Protein AF-A0A960JXN5-F1 (afdb_monomer_lite)

pLDDT: mean 73.21, std 17.39, range [36.84, 92.25]

Structure (mmCIF, N/CA/C/O backbone):
data_AF-A0A960JXN5-F1
#
_entry.id   AF-A0A960JXN5-F1
#
loop_
_atom_site.group_PDB
_atom_site.id
_atom_site.type_symbol
_atom_site.label_atom_id
_atom_site.label_alt_id
_atom_site.label_comp_id
_atom_site.label_asym_id
_atom_site.label_entity_id
_atom_site.label_seq_id
_atom_site.pdbx_PDB_ins_code
_atom_site.Cartn_x
_atom_site.Cartn_y
_atom_site.Cartn_z
_atom_site.occupancy
_atom_site.B_iso_or_equiv
_atom_site.auth_seq_id
_atom_site.auth_comp_id
_atom_site.auth_asym_id
_atom_site.auth_atom_id
_atom_site.pdbx_PDB_model_num
ATOM 1 N N . MET A 1 1 ? 37.144 -10.616 83.655 1.00 42.81 1 MET A N 1
ATOM 2 C CA . MET A 1 1 ? 36.463 -9.304 83.684 1.00 42.81 1 MET A CA 1
ATOM 3 C C . MET A 1 1 ? 35.098 -9.513 83.041 1.00 42.81 1 MET A C 1
ATOM 5 O O . MET A 1 1 ? 35.040 -9.698 81.840 1.00 42.81 1 MET A O 1
ATOM 9 N N . SER A 1 2 ? 34.080 -9.937 83.785 1.00 44.34 2 SER A N 1
ATOM 10 C CA . SER A 1 2 ? 33.300 -9.207 84.801 1.00 44.34 2 SER A CA 1
ATOM 11 C C . SER A 1 2 ? 32.024 -8.607 84.200 1.00 44.34 2 SER A C 1
ATOM 13 O O . SER A 1 2 ? 32.092 -7.633 83.464 1.00 44.34 2 SER A O 1
ATOM 15 N N . LEU A 1 3 ? 30.900 -9.188 84.635 1.00 43.97 3 LEU A N 1
ATOM 16 C CA . LEU A 1 3 ? 29.686 -8.499 85.084 1.00 43.97 3 LEU A CA 1
ATOM 17 C C . LEU A 1 3 ? 28.811 -7.791 84.022 1.00 43.97 3 LEU A C 1
ATOM 19 O O . LEU A 1 3 ? 29.086 -6.689 83.568 1.00 43.97 3 LEU A O 1
ATOM 23 N N . SER A 1 4 ? 27.659 -8.419 83.752 1.00 46.62 4 SER A N 1
ATOM 24 C CA . SER A 1 4 ? 26.320 -7.797 83.614 1.00 46.62 4 SER A CA 1
ATOM 25 C C . SER A 1 4 ? 25.979 -6.887 84.824 1.00 46.62 4 SER A C 1
ATOM 27 O O . SER A 1 4 ? 26.803 -6.843 85.738 1.00 46.62 4 SER A O 1
ATOM 29 N N . PRO A 1 5 ? 24.771 -6.297 85.027 1.00 64.81 5 PRO A N 1
ATOM 30 C CA . PRO A 1 5 ? 23.569 -5.987 84.212 1.00 64.81 5 PRO A CA 1
ATOM 31 C C . PRO A 1 5 ? 23.105 -4.505 84.431 1.00 64.81 5 PRO A C 1
ATOM 33 O O . PRO A 1 5 ? 23.829 -3.757 85.069 1.00 64.81 5 PRO A O 1
ATOM 36 N N . PHE A 1 6 ? 21.913 -4.088 83.953 1.00 38.47 6 PHE A N 1
ATOM 37 C CA . PHE A 1 6 ? 20.889 -3.210 84.612 1.00 38.47 6 PHE A CA 1
ATOM 38 C C . PHE A 1 6 ? 20.004 -2.527 83.544 1.00 38.47 6 PHE A C 1
ATOM 40 O O . PHE A 1 6 ? 20.518 -1.882 82.641 1.00 38.47 6 PHE A O 1
ATOM 47 N N . ALA A 1 7 ? 18.698 -2.815 83.475 1.00 45.66 7 ALA A N 1
ATOM 48 C CA . ALA A 1 7 ? 17.572 -2.251 84.253 1.00 45.66 7 ALA A CA 1
ATOM 49 C C . ALA A 1 7 ? 16.805 -1.235 83.382 1.00 45.66 7 ALA A C 1
ATOM 51 O O . ALA A 1 7 ? 17.377 -0.276 82.886 1.00 45.66 7 ALA A O 1
ATOM 52 N N . SER A 1 8 ? 15.588 -1.568 82.948 1.00 41.59 8 SER A N 1
ATOM 53 C CA . SER A 1 8 ? 14.315 -1.378 83.672 1.00 41.59 8 SER A CA 1
ATOM 54 C C . SER A 1 8 ? 13.931 0.091 83.801 1.00 41.59 8 SER A C 1
ATOM 56 O O . SER A 1 8 ? 14.708 0.862 84.347 1.00 41.59 8 SER A O 1
ATOM 58 N N . VAL A 1 9 ? 12.705 0.420 83.368 1.00 49.28 9 VAL A N 1
ATOM 59 C CA . VAL A 1 9 ? 11.669 1.204 84.086 1.00 49.28 9 VAL A CA 1
ATOM 60 C C . VAL A 1 9 ? 10.635 1.701 83.047 1.00 49.28 9 VAL A C 1
ATOM 62 O O . VAL A 1 9 ? 11.019 2.334 82.073 1.00 49.28 9 VAL A O 1
ATOM 65 N N . THR 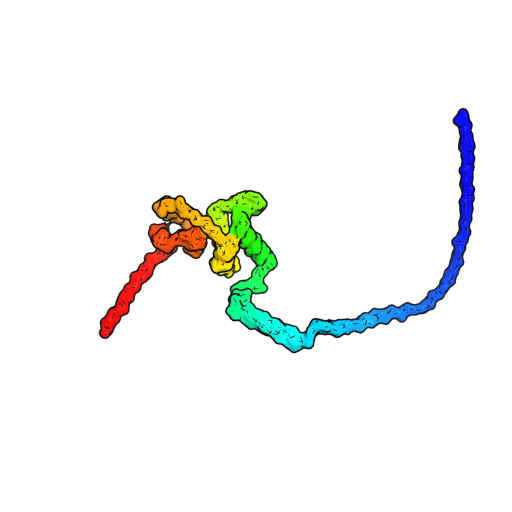A 1 10 ? 9.389 1.188 83.051 1.00 48.53 10 THR A N 1
ATOM 66 C CA . THR A 1 10 ? 8.160 1.768 83.686 1.00 48.53 10 THR A CA 1
ATOM 67 C C . THR A 1 10 ? 7.574 2.884 82.784 1.00 48.53 10 THR A C 1
ATOM 69 O O . THR A 1 10 ? 8.326 3.626 82.183 1.00 48.53 10 THR A O 1
ATOM 72 N N . SER A 1 11 ? 6.281 3.131 82.563 1.00 41.56 11 SER A N 1
ATOM 73 C CA . SER A 1 11 ? 5.020 2.761 83.202 1.00 41.56 11 SER A CA 1
ATOM 74 C C . SER A 1 11 ? 3.866 3.276 82.319 1.00 41.56 11 SER A C 1
ATOM 76 O O . SER A 1 11 ? 3.961 4.371 81.777 1.00 41.56 11 SER A O 1
ATOM 78 N N . MET A 1 12 ? 2.786 2.497 82.249 1.00 36.84 12 MET A N 1
ATOM 79 C CA . MET A 1 12 ? 1.382 2.873 82.504 1.00 36.84 12 MET A CA 1
ATOM 80 C C . MET A 1 12 ? 0.835 4.265 82.128 1.00 36.84 12 MET A C 1
ATOM 82 O O . MET A 1 12 ? 1.290 5.280 82.639 1.00 36.84 12 MET A O 1
ATOM 86 N N . ALA A 1 13 ? -0.298 4.252 81.408 1.00 45.47 13 ALA A N 1
ATOM 87 C CA . ALA A 1 13 ? -1.592 4.872 81.779 1.00 45.47 13 ALA A CA 1
ATOM 88 C C . ALA A 1 13 ? -2.594 4.611 80.625 1.00 45.47 13 ALA A C 1
ATOM 90 O O . ALA A 1 13 ? -2.313 4.956 79.482 1.00 45.47 13 ALA A O 1
ATOM 91 N N . SER A 1 14 ? -3.612 3.749 80.782 1.00 42.69 14 SER A N 1
ATOM 92 C CA . SER A 1 14 ? -5.004 4.103 81.158 1.00 42.69 14 SER A CA 1
ATOM 93 C C . SER A 1 14 ? -5.571 5.271 80.323 1.00 42.69 14 SER A C 1
ATOM 95 O O . SER A 1 14 ? -4.971 6.324 80.222 1.00 42.69 14 SER A O 1
ATOM 97 N N . GLY A 1 15 ? -6.717 5.216 79.650 1.00 37.28 15 GLY A N 1
ATOM 98 C CA . GLY A 1 15 ? -7.928 4.431 79.825 1.00 37.28 15 GLY A CA 1
ATOM 99 C C . GLY A 1 15 ? -9.129 5.389 79.709 1.00 37.28 15 GLY A C 1
ATOM 100 O O . GLY A 1 15 ? -9.132 6.446 80.324 1.00 37.28 15 GLY A O 1
ATOM 101 N N . THR A 1 16 ? -10.169 4.957 78.985 1.00 41.41 16 THR A N 1
ATOM 102 C CA . THR A 1 16 ? -11.595 5.370 79.075 1.00 41.41 16 THR A CA 1
ATOM 103 C C . THR A 1 16 ? -12.184 6.492 78.178 1.00 41.41 16 THR A C 1
ATOM 105 O O . THR A 1 16 ? -12.039 7.681 78.409 1.00 41.41 16 THR A O 1
ATOM 108 N N . ARG A 1 17 ? -12.982 6.011 77.201 1.00 39.12 17 ARG A N 1
ATOM 109 C CA . ARG A 1 17 ? -14.430 6.231 76.925 1.00 39.12 17 ARG A CA 1
ATOM 110 C C . ARG A 1 17 ? -15.029 7.592 76.494 1.00 39.12 17 ARG A C 1
ATOM 112 O O . ARG A 1 17 ? -15.059 8.558 77.241 1.00 39.12 17 ARG A O 1
ATOM 119 N N . SER A 1 18 ? -15.874 7.435 75.455 1.00 39.16 18 SER A N 1
ATOM 120 C CA . SER A 1 18 ? -17.160 8.114 75.142 1.00 39.16 18 SER A CA 1
ATOM 121 C C . SER A 1 18 ? -17.057 9.486 74.445 1.00 39.16 18 SER A C 1
ATOM 123 O O . SER A 1 18 ? -16.199 10.278 74.782 1.00 39.16 18 SER A O 1
ATOM 125 N N . LYS A 1 19 ? -17.854 9.841 73.425 1.00 43.38 19 LYS A N 1
ATOM 126 C CA . LYS A 1 19 ? -19.291 9.615 73.196 1.00 43.38 19 LYS A CA 1
ATOM 127 C C . LYS A 1 19 ? -19.666 9.509 71.707 1.00 43.38 19 LYS A C 1
ATOM 129 O O . LYS A 1 19 ? -18.974 9.982 70.815 1.00 43.38 19 LYS A O 1
ATOM 134 N N . LEU A 1 20 ? -20.831 8.893 71.529 1.00 44.12 20 LEU A N 1
ATOM 135 C CA . LEU A 1 20 ? -21.653 8.721 70.338 1.00 44.12 20 LEU A CA 1
ATOM 136 C C . LEU A 1 20 ? -22.068 10.030 69.637 1.00 44.12 20 LEU A C 1
ATOM 138 O O . LEU A 1 20 ? -22.133 11.096 70.242 1.00 44.12 20 LEU A O 1
ATOM 142 N N . THR A 1 21 ? -22.570 9.814 68.418 1.00 41.72 21 THR A N 1
ATOM 143 C CA . THR A 1 21 ? -23.550 10.599 67.644 1.00 41.72 21 THR A CA 1
ATOM 144 C C . THR A 1 21 ? -23.003 11.657 66.690 1.00 41.72 21 THR A C 1
ATOM 146 O O . THR A 1 21 ? -22.431 12.670 67.072 1.00 41.72 21 THR A O 1
ATOM 149 N N . GLY A 1 22 ? -23.237 11.410 65.401 1.00 40.56 22 GLY A N 1
ATOM 150 C CA . GLY A 1 22 ? -22.953 12.358 64.336 1.00 40.56 22 GLY A CA 1
ATOM 151 C C . GLY A 1 22 ? -22.939 11.708 62.961 1.00 40.56 22 GLY A C 1
ATOM 152 O O . GLY A 1 22 ? -21.970 11.870 62.226 1.00 40.56 22 GLY A O 1
ATOM 153 N N . ASP A 1 23 ? -23.994 10.964 62.624 1.00 46.91 23 ASP A N 1
ATOM 154 C CA . ASP A 1 23 ? -24.285 10.533 61.258 1.00 46.91 23 ASP A CA 1
ATOM 155 C C . ASP A 1 23 ? -24.455 11.782 60.371 1.00 46.91 23 ASP A C 1
ATOM 157 O O . ASP A 1 23 ? -25.527 12.376 60.261 1.00 46.91 23 ASP A O 1
ATOM 161 N N . LYS A 1 24 ? -23.346 12.264 59.802 1.00 45.69 24 LYS A N 1
ATOM 162 C CA . LYS A 1 24 ? -23.348 13.249 58.722 1.00 45.69 24 LYS A CA 1
ATOM 163 C C . LYS A 1 24 ? -23.186 12.487 57.420 1.00 45.69 24 LYS A C 1
ATOM 165 O O . LYS A 1 24 ? -22.120 12.471 56.805 1.00 45.69 24 LYS A O 1
ATOM 170 N N . THR A 1 25 ? -24.296 11.915 56.975 1.00 45.66 25 THR A N 1
ATOM 171 C CA . THR A 1 25 ? -24.607 11.719 55.561 1.00 45.66 25 THR A CA 1
ATOM 172 C C . THR A 1 25 ? -24.265 12.996 54.781 1.00 45.66 25 THR A C 1
ATOM 174 O O . THR A 1 25 ? -25.083 13.901 54.601 1.00 45.66 25 THR A O 1
ATOM 177 N N . ARG A 1 26 ? -23.029 13.093 54.271 1.00 49.06 26 ARG A N 1
ATOM 178 C CA . ARG A 1 26 ? -22.702 13.996 53.164 1.00 49.06 26 ARG A CA 1
ATOM 179 C C . ARG A 1 26 ? -23.430 13.451 51.942 1.00 49.06 26 ARG A C 1
ATOM 181 O O 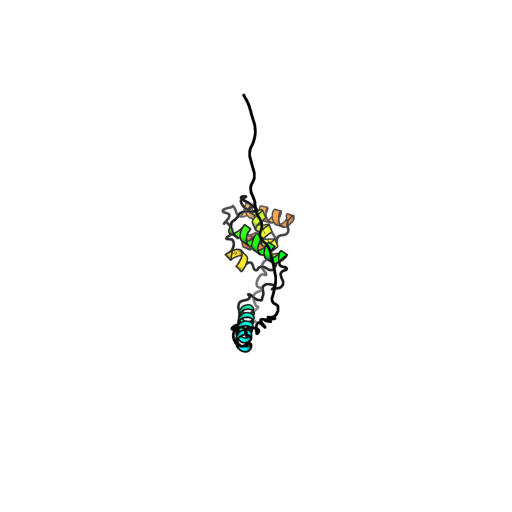. ARG A 1 26 ? -22.857 12.734 51.131 1.00 49.06 26 ARG A O 1
ATOM 188 N N . ARG A 1 27 ? -24.710 13.802 51.811 1.00 50.59 27 ARG A N 1
ATOM 189 C CA . ARG A 1 27 ? -25.409 13.784 50.528 1.00 50.59 27 ARG A CA 1
ATOM 190 C C . ARG A 1 27 ? -24.669 14.764 49.621 1.00 50.59 27 ARG A C 1
ATOM 192 O O . ARG A 1 27 ? -24.949 15.963 49.623 1.00 50.59 27 ARG A O 1
ATOM 199 N N . THR A 1 28 ? -23.687 14.267 48.878 1.00 51.47 28 THR A N 1
ATOM 200 C CA . THR A 1 28 ? -23.161 14.947 47.700 1.00 51.47 28 THR A CA 1
ATOM 201 C C . THR A 1 28 ? -24.330 15.098 46.738 1.00 51.47 28 THR A C 1
ATOM 203 O O . THR A 1 28 ? -24.744 14.161 46.061 1.00 51.47 28 THR A O 1
ATOM 206 N N . ARG A 1 29 ? -24.936 16.289 46.724 1.00 53.16 29 ARG A N 1
ATOM 207 C CA . ARG A 1 29 ? -25.868 16.665 45.661 1.00 53.16 29 ARG A CA 1
ATOM 208 C C . ARG A 1 29 ? -25.119 16.455 44.339 1.00 53.16 29 ARG A C 1
ATOM 210 O O . ARG A 1 29 ? -23.993 16.951 44.239 1.00 53.16 29 ARG A O 1
ATOM 217 N N . PRO A 1 30 ? -25.674 15.734 43.349 1.00 51.28 30 PRO A N 1
ATOM 218 C CA . PRO A 1 30 ? -25.011 15.594 42.065 1.00 51.28 30 PRO A CA 1
ATOM 219 C C . PRO A 1 30 ? -24.817 16.997 41.494 1.00 51.28 30 PRO A C 1
ATOM 221 O O . PRO A 1 30 ? -25.778 17.729 41.248 1.00 51.28 30 PRO A O 1
ATOM 224 N N . VAL A 1 31 ? -23.554 17.402 41.358 1.00 54.72 31 VAL A N 1
ATOM 225 C CA . VAL A 1 31 ? -23.176 18.656 40.716 1.00 54.72 31 VAL A CA 1
ATOM 226 C C . VAL A 1 31 ? -23.735 18.583 39.302 1.00 54.72 31 VAL A C 1
ATOM 228 O O . VAL A 1 31 ? -23.293 17.768 38.496 1.00 54.72 31 VAL A O 1
ATOM 231 N N . LYS A 1 32 ? -24.761 19.391 39.017 1.00 58.91 32 LYS A N 1
ATOM 232 C CA . LYS A 1 32 ? -25.367 19.497 37.688 1.00 58.91 32 LYS A CA 1
ATOM 233 C C . LYS A 1 32 ? -24.238 19.895 36.738 1.00 58.91 32 LYS A C 1
ATOM 235 O O . LYS A 1 32 ? -23.702 20.998 36.843 1.00 58.91 32 LYS A O 1
ATOM 240 N N . ASN A 1 33 ? -23.798 18.943 35.917 1.00 57.28 33 ASN A N 1
ATOM 241 C CA . ASN A 1 33 ? -22.616 19.075 35.077 1.00 57.28 33 ASN A CA 1
ATOM 242 C C . ASN A 1 33 ? -22.632 20.426 34.348 1.00 57.28 33 ASN A C 1
ATOM 244 O O . ASN A 1 33 ? -23.527 20.689 33.555 1.00 57.28 33 ASN A O 1
ATOM 248 N N . ARG A 1 34 ? -21.594 21.250 34.547 1.00 53.47 34 ARG A N 1
ATOM 249 C CA . ARG A 1 34 ? -21.301 22.447 33.730 1.00 53.47 34 ARG A CA 1
ATOM 250 C C . ARG A 1 34 ? -20.835 22.091 32.303 1.00 53.47 34 ARG A C 1
ATOM 252 O O . ARG A 1 34 ? -20.260 22.918 31.602 1.00 53.47 34 ARG A O 1
ATOM 259 N N . ARG A 1 35 ? -21.055 20.851 31.851 1.00 58.09 35 ARG A N 1
ATOM 260 C CA . ARG A 1 35 ? -21.040 20.515 30.424 1.00 58.09 35 ARG A CA 1
ATOM 261 C C . ARG A 1 35 ? -22.346 21.081 29.884 1.00 58.09 35 ARG A C 1
ATOM 263 O O . ARG A 1 35 ? -23.388 20.666 30.365 1.00 58.09 35 ARG A O 1
ATOM 270 N N . GLY A 1 36 ? -22.245 22.082 29.006 1.00 59.56 36 GLY A N 1
ATOM 271 C CA . GLY A 1 36 ? -23.351 22.950 28.575 1.00 59.56 36 GLY A CA 1
ATOM 272 C C . GLY A 1 36 ? -24.663 22.239 28.231 1.00 59.56 36 GLY A C 1
ATOM 273 O O . GLY A 1 36 ? -24.681 21.024 28.066 1.00 59.56 36 GLY A O 1
ATOM 274 N N . SER A 1 37 ? -25.742 23.028 28.123 1.00 69.62 37 SER A N 1
ATOM 275 C CA . SER A 1 37 ? -27.117 22.571 27.855 1.00 69.62 37 SER A CA 1
ATOM 276 C C . SER A 1 37 ? -27.160 21.349 26.919 1.00 69.62 37 SER A C 1
ATOM 278 O O . SER A 1 37 ? -26.413 21.345 25.933 1.00 69.62 37 SER A O 1
ATOM 280 N N . PRO A 1 38 ? -27.995 20.326 27.189 1.00 72.19 38 PRO A N 1
ATOM 281 C CA . PRO A 1 38 ? -28.094 19.121 26.355 1.00 72.19 38 PRO A CA 1
ATOM 282 C C . PRO A 1 38 ? -28.221 19.451 24.863 1.00 72.19 38 PRO A C 1
ATOM 284 O O . PRO A 1 38 ? -27.531 18.862 24.036 1.00 72.19 38 PRO A O 1
ATOM 287 N N . GLU A 1 39 ? -28.961 20.508 24.542 1.00 71.44 39 GLU A N 1
ATOM 288 C CA . GLU A 1 39 ? -29.123 21.026 23.185 1.00 71.44 39 GLU A CA 1
ATOM 289 C C . GLU A 1 39 ? -27.798 21.521 22.561 1.00 71.44 39 GLU A C 1
ATOM 291 O O . GLU A 1 39 ? -27.515 21.296 21.388 1.00 71.44 39 GLU A O 1
ATOM 296 N N . ALA A 1 40 ? -26.920 22.158 23.341 1.00 77.12 40 ALA A N 1
ATOM 297 C CA . ALA A 1 40 ? -25.599 22.591 22.881 1.00 77.12 40 ALA A CA 1
ATOM 298 C C . ALA A 1 40 ? -24.639 21.407 22.676 1.00 77.12 40 ALA A C 1
ATOM 300 O O . ALA A 1 40 ? -23.760 21.456 21.809 1.00 77.12 40 ALA A O 1
ATOM 301 N N . VAL A 1 41 ? -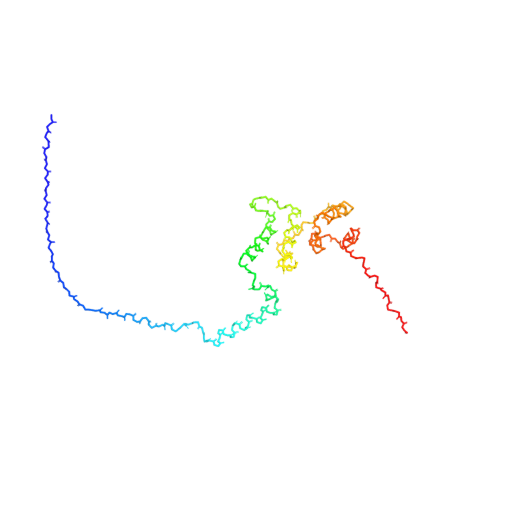24.787 20.337 23.462 1.00 73.69 41 VAL A N 1
ATOM 302 C CA . VAL A 1 41 ? -24.035 19.088 23.268 1.00 73.69 41 VAL A CA 1
ATOM 303 C C . VAL A 1 41 ? -24.498 18.386 21.995 1.00 73.69 41 VAL A C 1
ATOM 305 O O . VAL A 1 41 ? -23.652 17.945 21.215 1.00 73.69 41 VAL A O 1
ATOM 308 N N . GLU A 1 42 ? -25.804 18.343 21.748 1.00 81.06 42 GLU A N 1
ATOM 309 C CA . GLU A 1 42 ? -26.378 17.785 20.524 1.00 81.06 42 GLU A CA 1
ATOM 310 C C . GLU A 1 42 ? -25.987 18.589 19.289 1.00 81.06 42 GLU A C 1
ATOM 312 O O . GLU A 1 42 ? -25.496 17.996 18.333 1.00 81.06 42 GLU A O 1
ATOM 317 N N . LYS A 1 43 ? -26.045 19.926 19.334 1.00 83.19 43 LYS A N 1
ATOM 318 C CA . LYS A 1 43 ? -25.552 20.793 18.246 1.00 83.19 43 LYS A CA 1
ATOM 319 C C . LYS A 1 43 ? -24.087 20.509 17.914 1.00 83.19 43 LYS A C 1
ATOM 321 O O . LYS A 1 43 ? -23.720 20.381 16.748 1.00 83.19 43 LYS A O 1
ATOM 326 N N . ARG A 1 44 ? -23.238 20.330 18.933 1.00 81.25 44 ARG A N 1
ATOM 327 C CA . ARG A 1 44 ? -21.824 19.954 18.741 1.00 81.25 44 ARG A CA 1
ATOM 328 C C . ARG A 1 44 ? -21.667 18.539 18.187 1.00 81.25 44 ARG A C 1
ATOM 330 O O . ARG A 1 44 ? -20.769 18.310 17.382 1.00 81.25 44 ARG A O 1
ATOM 337 N N . ARG A 1 45 ? -22.497 17.587 18.620 1.00 80.75 45 ARG A N 1
ATOM 338 C CA . ARG A 1 45 ? -22.469 16.198 18.138 1.00 80.75 45 ARG A CA 1
ATOM 339 C C . ARG A 1 45 ? -22.916 16.121 16.675 1.00 80.75 45 ARG A C 1
ATOM 341 O O . ARG A 1 45 ? -22.219 15.498 15.882 1.00 80.75 45 ARG A O 1
ATOM 348 N N . ALA A 1 46 ? -23.995 16.812 16.320 1.00 82.56 46 ALA A N 1
ATOM 349 C CA . ALA A 1 46 ? -24.512 16.915 14.960 1.00 82.56 46 ALA A CA 1
ATOM 350 C C . ALA A 1 46 ? -23.508 17.600 14.025 1.00 82.56 46 ALA A C 1
ATOM 352 O O . ALA A 1 46 ? -23.205 17.062 12.967 1.00 82.56 46 ALA A O 1
ATOM 353 N N . ALA A 1 47 ? -22.907 18.719 14.446 1.00 82.75 47 ALA A N 1
ATOM 354 C CA . ALA A 1 47 ? -21.881 19.404 13.659 1.00 82.75 47 ALA A CA 1
ATOM 355 C C . ALA A 1 47 ? -20.650 18.519 13.400 1.00 82.75 47 ALA A C 1
ATOM 357 O O . ALA A 1 47 ? -20.102 18.527 12.302 1.00 82.75 47 ALA A O 1
ATOM 358 N N . ARG A 1 48 ? -20.222 17.721 14.390 1.00 80.44 48 ARG A N 1
ATOM 359 C CA . ARG A 1 48 ? -19.130 16.749 14.208 1.00 80.44 48 ARG A CA 1
ATOM 360 C C . ARG A 1 48 ? -19.518 15.646 13.230 1.00 80.44 48 ARG A C 1
ATOM 362 O O . ARG A 1 48 ? -18.784 15.431 12.280 1.00 80.44 48 ARG A O 1
ATOM 369 N N . ALA A 1 49 ? -20.682 15.025 13.419 1.00 76.81 49 ALA A N 1
ATOM 370 C CA . ALA A 1 49 ? -21.171 13.971 12.533 1.00 76.81 49 ALA A CA 1
ATOM 371 C C . ALA A 1 49 ? -21.304 14.460 11.081 1.00 76.81 49 ALA A C 1
ATOM 373 O O . ALA A 1 49 ? -20.853 13.793 10.156 1.00 76.81 49 ALA A O 1
ATOM 374 N N . PHE A 1 50 ? -21.850 15.660 10.887 1.00 78.62 50 PHE A N 1
ATOM 375 C CA . PHE A 1 50 ? -21.968 16.298 9.581 1.00 78.62 50 PHE A CA 1
ATOM 376 C C . PHE A 1 50 ? -20.601 16.573 8.943 1.00 78.62 50 PHE A C 1
ATOM 378 O O . PHE A 1 50 ? -20.367 16.210 7.790 1.00 78.62 50 PHE A O 1
ATOM 385 N N . ASN A 1 51 ? -19.668 17.151 9.706 1.00 81.12 51 ASN A N 1
ATOM 386 C CA . ASN A 1 51 ? -18.315 17.405 9.222 1.00 81.12 51 ASN A CA 1
ATOM 387 C C . ASN A 1 51 ? -17.580 16.106 8.894 1.00 81.12 51 ASN A C 1
ATOM 389 O O . ASN A 1 51 ? -16.876 16.054 7.893 1.00 81.12 51 ASN A O 1
ATOM 393 N N . ASP A 1 52 ? -17.747 15.051 9.687 1.00 71.62 52 ASP A N 1
ATOM 394 C CA . ASP A 1 52 ? -17.130 13.753 9.427 1.00 71.62 52 ASP A CA 1
ATOM 395 C C . ASP A 1 52 ? -17.661 13.140 8.123 1.00 71.62 52 ASP A C 1
ATOM 397 O O . ASP A 1 52 ? -16.866 12.650 7.317 1.00 71.62 52 ASP A O 1
ATOM 401 N N . VAL A 1 53 ? -18.970 13.231 7.864 1.00 73.31 53 VAL A N 1
ATOM 402 C CA . VAL A 1 53 ? -19.584 12.781 6.602 1.00 73.31 53 VAL A CA 1
ATOM 403 C C . VAL A 1 53 ? -19.048 13.580 5.411 1.00 73.31 53 VAL A C 1
ATOM 405 O O . VAL A 1 53 ? -18.572 12.985 4.446 1.00 73.31 53 VAL A O 1
ATOM 408 N N . LEU A 1 54 ? -19.046 14.915 5.483 1.00 70.31 54 LEU A N 1
ATOM 409 C CA . LEU A 1 54 ? -18.623 15.763 4.360 1.00 70.31 54 LEU A CA 1
ATOM 410 C C . LEU A 1 54 ? -17.113 15.769 4.111 1.00 70.31 54 LEU A C 1
ATOM 412 O O . LEU A 1 54 ? -16.675 15.876 2.969 1.00 70.31 54 LEU A O 1
ATOM 416 N N . THR A 1 55 ? -16.297 15.647 5.156 1.00 63.22 55 THR A N 1
ATOM 417 C CA . THR A 1 55 ? -14.830 15.617 5.016 1.00 63.22 55 THR A CA 1
ATOM 418 C C . THR A 1 55 ? -14.292 14.216 4.721 1.00 63.22 55 THR A C 1
ATOM 420 O O . THR A 1 55 ? -13.076 14.024 4.659 1.00 63.22 55 THR A O 1
ATOM 423 N N . GLY A 1 56 ? -15.172 13.220 4.547 1.00 56.22 56 GLY A N 1
ATOM 424 C CA . GLY A 1 56 ? -14.790 11.827 4.302 1.00 56.22 56 GLY A CA 1
ATOM 425 C C . GLY A 1 56 ? -14.088 11.167 5.493 1.00 56.22 56 GLY A C 1
ATOM 426 O O . GLY A 1 56 ? -13.518 10.084 5.357 1.00 56.22 56 GLY A O 1
ATOM 427 N N . ARG A 1 57 ? -14.125 11.796 6.673 1.00 54.62 57 ARG A N 1
ATOM 428 C CA . ARG A 1 57 ? -13.595 11.241 7.926 1.00 54.62 57 ARG A CA 1
ATOM 429 C C . ARG A 1 57 ? -14.517 10.173 8.514 1.00 54.62 57 ARG A C 1
ATOM 431 O O . ARG A 1 57 ? -14.034 9.268 9.178 1.00 54.62 57 ARG A O 1
ATOM 438 N N . GLY A 1 58 ? -15.811 10.233 8.209 1.00 48.03 58 GLY A N 1
ATOM 439 C CA . GLY A 1 58 ? -16.813 9.212 8.526 1.00 48.03 58 GLY A CA 1
ATOM 440 C C . GLY A 1 58 ? -16.840 8.042 7.538 1.00 48.03 58 GLY A C 1
ATOM 441 O O . GLY A 1 58 ? -17.478 7.035 7.814 1.00 48.03 58 GLY A O 1
ATOM 442 N N . ALA A 1 59 ? -16.124 8.149 6.410 1.00 48.97 59 ALA A N 1
ATOM 443 C CA . ALA A 1 59 ? -15.929 7.053 5.458 1.00 48.97 59 ALA A CA 1
ATOM 444 C C . ALA A 1 59 ? -14.732 6.154 5.819 1.00 48.97 59 ALA A C 1
ATOM 446 O O . ALA A 1 59 ? -14.464 5.172 5.129 1.00 48.97 59 ALA A O 1
ATOM 447 N N . THR A 1 60 ? -13.999 6.457 6.897 1.00 53.03 60 THR A N 1
ATOM 448 C CA . THR A 1 60 ? -13.206 5.413 7.548 1.00 53.03 60 THR A CA 1
ATOM 449 C C . THR A 1 60 ? -14.157 4.576 8.389 1.00 53.03 60 THR A C 1
ATOM 451 O O . THR A 1 60 ? -14.889 5.183 9.169 1.00 53.03 60 THR A O 1
ATOM 454 N N . PRO A 1 61 ? -14.154 3.237 8.270 1.00 52.19 61 PRO A N 1
ATOM 455 C CA . PRO A 1 61 ? -15.001 2.382 9.088 1.00 52.19 61 PRO A CA 1
ATOM 456 C C . PRO A 1 61 ? -14.736 2.707 10.559 1.00 52.19 61 PRO A C 1
ATOM 458 O O . PRO A 1 61 ? -13.732 2.299 11.136 1.00 52.19 61 PRO A O 1
ATOM 461 N N . SER A 1 62 ? -15.645 3.458 11.179 1.00 48.88 62 SER A N 1
ATOM 462 C CA . SER A 1 62 ? -15.635 3.848 12.595 1.00 48.88 62 SER A CA 1
ATOM 463 C C . SER A 1 62 ? -15.904 2.658 13.529 1.00 48.88 62 SER A C 1
ATOM 465 O O . SER A 1 62 ? -16.195 2.822 14.709 1.00 48.88 62 SER A O 1
ATOM 467 N N . LEU A 1 63 ? -15.762 1.451 12.981 1.00 50.97 63 LEU A N 1
ATOM 468 C CA . LEU A 1 63 ? -15.914 0.136 13.579 1.00 50.97 63 LEU A CA 1
ATOM 469 C C . LEU A 1 63 ? -14.708 -0.757 13.240 1.00 50.97 63 LEU A C 1
ATOM 471 O O . LEU A 1 63 ? -14.816 -1.979 13.261 1.00 50.97 63 LEU A O 1
ATOM 475 N N . LEU A 1 64 ? -13.551 -0.182 12.895 1.00 54.97 64 LEU A N 1
ATOM 476 C CA . LEU A 1 64 ? -12.310 -0.944 12.961 1.00 54.97 64 LEU A CA 1
ATOM 477 C C . LEU A 1 64 ? -12.091 -1.303 14.431 1.00 54.97 64 LEU A C 1
ATOM 479 O O . LEU A 1 64 ? -11.766 -0.439 15.245 1.00 54.97 64 LEU A O 1
ATOM 483 N N . ASP A 1 65 ? -12.323 -2.580 14.758 1.00 68.38 65 ASP A N 1
ATOM 484 C CA . ASP A 1 65 ? -11.939 -3.231 16.013 1.00 68.38 65 ASP A CA 1
ATOM 485 C C . ASP A 1 65 ? -10.623 -2.612 16.512 1.00 68.38 65 ASP A C 1
ATOM 487 O O . ASP A 1 65 ? -9.688 -2.442 15.721 1.00 68.38 65 ASP A O 1
ATOM 491 N N . GLY A 1 66 ? -10.518 -2.263 17.799 1.00 76.50 66 GLY A N 1
ATOM 492 C CA . GLY A 1 66 ? -9.332 -1.605 18.364 1.00 76.50 66 GLY A CA 1
ATOM 493 C C . GLY A 1 66 ? -8.016 -2.324 18.025 1.00 76.50 66 GLY A C 1
ATOM 494 O O . GLY A 1 66 ? -6.956 -1.696 17.953 1.00 76.50 66 GLY A O 1
ATOM 495 N N . ARG A 1 67 ? -8.073 -3.628 17.723 1.00 78.75 67 ARG A N 1
ATOM 496 C CA . ARG A 1 67 ? -6.952 -4.406 17.170 1.00 78.75 67 ARG A CA 1
ATOM 497 C C . ARG A 1 67 ? -6.572 -4.009 15.737 1.00 78.75 67 ARG A C 1
ATOM 499 O O . ARG A 1 67 ? -5.384 -3.842 15.448 1.00 78.75 67 ARG A O 1
ATOM 506 N N . THR A 1 68 ? -7.545 -3.851 14.845 1.00 81.25 68 THR A N 1
ATOM 507 C CA . THR A 1 68 ? -7.341 -3.458 13.438 1.00 81.25 68 THR A CA 1
ATOM 508 C C . THR A 1 68 ? -6.857 -2.017 13.305 1.00 81.25 68 THR A C 1
ATOM 510 O O . THR A 1 68 ? -5.914 -1.764 12.554 1.00 81.25 68 THR A O 1
ATOM 513 N N . GLU A 1 69 ? -7.384 -1.093 14.110 1.00 83.62 69 GLU A N 1
ATOM 514 C CA . GLU A 1 69 ? -6.920 0.299 14.116 1.00 83.62 69 GLU A CA 1
ATOM 515 C C . GLU A 1 69 ? -5.484 0.403 14.667 1.00 83.62 69 GLU A C 1
ATOM 517 O O . GLU A 1 69 ? -4.632 1.068 14.076 1.00 83.62 69 GLU A O 1
ATOM 522 N N . LYS A 1 70 ? -5.140 -0.360 15.717 1.00 88.31 70 LYS A N 1
ATOM 523 C CA . LYS A 1 70 ? -3.751 -0.450 16.207 1.00 88.31 70 LYS A CA 1
ATOM 524 C C . LYS A 1 70 ? -2.805 -1.030 15.150 1.00 88.31 70 LYS A C 1
ATOM 526 O O . LYS A 1 70 ? -1.676 -0.554 15.007 1.00 88.31 70 LYS A O 1
ATOM 531 N N . ARG A 1 71 ? -3.247 -2.042 14.388 1.00 87.88 71 ARG A N 1
ATOM 532 C CA . ARG A 1 71 ? -2.478 -2.589 13.255 1.00 87.88 71 ARG A CA 1
ATOM 533 C C . ARG A 1 71 ? -2.268 -1.517 12.191 1.00 87.88 71 ARG A C 1
ATOM 535 O O . ARG A 1 71 ? -1.123 -1.282 11.820 1.00 87.88 71 ARG A O 1
ATOM 542 N N . ARG A 1 72 ? -3.327 -0.830 11.760 1.00 89.81 72 ARG A N 1
ATOM 543 C CA . ARG A 1 72 ? -3.265 0.265 10.783 1.00 89.81 72 ARG A CA 1
ATOM 544 C C . ARG A 1 72 ? -2.261 1.339 11.197 1.00 89.81 72 ARG A C 1
ATOM 546 O O . ARG A 1 72 ? -1.384 1.694 10.413 1.00 89.81 72 ARG A O 1
ATOM 553 N N . GLN A 1 73 ? -2.354 1.824 12.432 1.00 89.50 73 GLN A N 1
ATOM 554 C CA . GLN A 1 73 ? -1.448 2.846 12.959 1.00 89.50 73 GLN A CA 1
ATOM 555 C C . GLN A 1 73 ? 0.004 2.367 12.976 1.00 89.50 73 GLN A C 1
ATOM 557 O O . GLN A 1 73 ? 0.901 3.119 12.594 1.00 89.50 73 GLN A O 1
ATOM 562 N N . ARG A 1 74 ? 0.243 1.101 13.347 1.00 90.69 74 ARG A N 1
ATOM 563 C CA . ARG A 1 74 ? 1.582 0.502 13.298 1.00 90.69 74 ARG A CA 1
ATOM 564 C C . ARG A 1 74 ? 2.139 0.474 11.873 1.00 90.69 74 ARG A C 1
ATOM 566 O O . ARG A 1 74 ? 3.262 0.917 11.673 1.00 90.69 74 ARG A O 1
ATOM 573 N N . LEU A 1 75 ? 1.362 0.003 10.896 1.00 90.12 75 LEU A N 1
ATOM 574 C CA . LEU A 1 75 ? 1.787 -0.070 9.489 1.00 90.12 75 LEU A CA 1
ATOM 575 C C . LEU A 1 75 ? 2.118 1.323 8.928 1.00 90.12 75 LEU A C 1
ATOM 577 O O . LEU A 1 75 ? 3.137 1.504 8.266 1.00 90.12 75 LEU A O 1
ATOM 581 N N . ILE A 1 76 ? 1.292 2.327 9.241 1.00 89.94 76 ILE A N 1
ATOM 582 C CA . ILE A 1 76 ? 1.528 3.723 8.845 1.00 89.94 76 ILE A CA 1
ATOM 583 C C . ILE A 1 76 ? 2.813 4.266 9.482 1.00 89.94 76 ILE A C 1
ATOM 585 O O . ILE A 1 76 ? 3.580 4.960 8.816 1.00 89.94 76 ILE A O 1
ATOM 589 N N . LYS A 1 77 ? 3.061 3.949 10.758 1.00 89.69 77 LYS A N 1
ATOM 590 C CA . LYS A 1 77 ? 4.282 4.355 11.459 1.00 89.69 77 LYS A CA 1
ATOM 591 C C . LYS A 1 77 ? 5.530 3.727 10.831 1.00 89.69 77 LYS A C 1
ATOM 593 O O . LYS A 1 77 ? 6.470 4.457 10.536 1.00 89.69 77 LYS A O 1
ATOM 598 N N . GLU A 1 78 ? 5.507 2.419 10.566 1.00 89.19 78 GLU A N 1
ATOM 599 C CA . GLU A 1 78 ? 6.610 1.693 9.909 1.00 89.19 78 GLU A CA 1
ATOM 600 C C . GLU A 1 78 ? 6.943 2.305 8.536 1.00 89.19 78 GLU A C 1
ATOM 602 O O . GLU A 1 78 ? 8.106 2.565 8.228 1.00 89.19 78 GLU A O 1
ATOM 607 N N . LEU A 1 79 ? 5.915 2.615 7.738 1.00 88.50 79 LEU A N 1
ATOM 608 C CA . LEU A 1 79 ? 6.073 3.262 6.434 1.00 88.50 79 LEU A CA 1
ATOM 609 C C . LEU A 1 79 ? 6.635 4.689 6.540 1.00 88.50 79 LEU A C 1
ATOM 611 O O . LEU A 1 79 ? 7.460 5.088 5.720 1.00 88.50 79 LEU A O 1
ATOM 615 N N . ARG A 1 80 ? 6.210 5.459 7.547 1.00 88.19 80 ARG A N 1
ATOM 616 C CA . ARG A 1 80 ? 6.675 6.837 7.766 1.00 88.19 80 ARG A CA 1
ATOM 617 C C . ARG A 1 80 ? 8.128 6.898 8.225 1.00 88.19 80 ARG A C 1
ATOM 619 O O . ARG A 1 80 ? 8.873 7.766 7.783 1.00 88.19 80 ARG A O 1
ATOM 626 N N . GLU A 1 81 ? 8.515 6.001 9.124 1.00 86.75 81 GLU A N 1
ATOM 627 C CA . GLU A 1 81 ? 9.875 5.929 9.667 1.00 86.75 81 GLU A CA 1
ATOM 628 C C . GLU A 1 81 ? 10.832 5.177 8.731 1.00 86.75 81 GLU A C 1
ATOM 630 O O . GLU A 1 81 ? 12.043 5.217 8.937 1.00 86.75 81 GLU A O 1
ATOM 635 N N . ASN A 1 82 ? 10.295 4.511 7.699 1.00 82.69 82 ASN A N 1
ATOM 636 C CA . ASN A 1 82 ? 11.010 3.607 6.799 1.00 82.69 82 ASN A CA 1
ATOM 637 C C . ASN A 1 82 ? 11.830 2.543 7.554 1.00 82.69 82 ASN A C 1
ATOM 639 O O . ASN A 1 82 ? 12.901 2.110 7.118 1.00 82.69 82 ASN A O 1
ATOM 643 N N . LYS A 1 83 ? 11.310 2.141 8.715 1.00 83.62 83 LYS A N 1
ATOM 644 C CA . LYS A 1 83 ? 11.893 1.156 9.617 1.00 83.62 83 LYS A CA 1
ATOM 645 C C . LYS A 1 83 ? 10.858 0.071 9.858 1.00 83.62 83 LYS A C 1
ATOM 647 O O . LYS A 1 83 ? 9.715 0.349 10.222 1.00 83.62 83 LYS A O 1
ATOM 652 N N . ALA A 1 84 ? 11.263 -1.172 9.639 1.00 77.12 84 ALA A N 1
ATOM 653 C CA . ALA A 1 84 ? 10.508 -2.324 10.100 1.00 77.12 84 ALA A CA 1
ATOM 654 C C . ALA A 1 84 ? 10.558 -2.391 11.638 1.00 77.12 84 ALA A C 1
ATOM 656 O O . ALA A 1 84 ? 11.240 -1.596 12.285 1.00 77.12 84 ALA A O 1
ATOM 657 N N . ARG A 1 85 ? 9.846 -3.352 12.243 1.00 73.06 85 ARG A N 1
ATOM 658 C CA . ARG A 1 85 ? 9.858 -3.560 13.703 1.00 73.06 85 ARG A CA 1
ATOM 659 C C . ARG A 1 85 ? 11.286 -3.468 14.274 1.00 73.06 85 ARG A C 1
ATOM 661 O O . ARG A 1 85 ? 12.131 -4.305 13.963 1.00 73.06 85 ARG A O 1
ATOM 668 N N . GLY A 1 86 ? 11.523 -2.467 15.124 1.00 75.25 86 GLY A N 1
ATOM 669 C CA . GLY A 1 86 ? 12.830 -2.184 15.719 1.00 75.25 86 GLY A CA 1
ATOM 670 C C . GLY A 1 86 ? 13.656 -1.188 14.899 1.00 75.25 86 GLY A C 1
ATOM 671 O O . GLY A 1 86 ? 13.179 -0.109 14.559 1.00 75.25 86 GLY A O 1
ATOM 672 N N . THR A 1 87 ? 14.916 -1.532 14.632 1.00 74.00 87 THR A N 1
ATOM 673 C CA . THR A 1 87 ? 15.906 -0.663 13.965 1.00 74.00 87 THR A CA 1
ATOM 674 C C . THR A 1 87 ? 16.202 -1.059 12.519 1.00 74.00 87 THR A C 1
ATOM 676 O O . THR A 1 87 ? 17.004 -0.401 11.863 1.00 74.00 87 THR A O 1
ATOM 679 N N . ARG A 1 88 ? 15.575 -2.126 12.008 1.00 80.81 88 ARG A N 1
ATOM 680 C CA . ARG A 1 88 ? 15.832 -2.630 10.653 1.00 80.81 88 ARG A CA 1
ATOM 681 C C . ARG A 1 88 ? 15.233 -1.699 9.607 1.00 80.81 88 ARG A C 1
ATOM 683 O O . ARG A 1 88 ? 14.073 -1.312 9.720 1.00 80.81 88 ARG A O 1
ATOM 690 N N . GLU A 1 89 ? 16.004 -1.390 8.572 1.00 83.25 89 GLU A N 1
ATOM 691 C CA . GLU A 1 89 ? 15.500 -0.651 7.416 1.00 83.25 89 GLU A CA 1
ATOM 692 C C . GLU A 1 89 ? 14.434 -1.461 6.678 1.00 83.25 89 GLU A C 1
ATOM 694 O O . GLU A 1 89 ? 14.535 -2.684 6.538 1.00 83.25 89 GLU A O 1
ATOM 699 N N . LEU A 1 90 ? 13.387 -0.774 6.229 1.00 84.31 90 LEU A N 1
ATOM 700 C CA . LEU A 1 90 ? 12.284 -1.402 5.520 1.00 84.31 90 LEU A CA 1
ATOM 701 C C . LEU A 1 90 ? 12.715 -1.743 4.086 1.00 84.31 90 LEU A C 1
ATOM 703 O O . LEU A 1 90 ? 13.122 -0.860 3.324 1.00 84.31 90 LEU A O 1
ATOM 707 N N . LYS A 1 91 ? 12.625 -3.023 3.701 1.00 87.25 91 LYS A N 1
ATOM 708 C CA . LYS A 1 91 ? 12.950 -3.433 2.329 1.00 87.25 91 LYS A CA 1
ATOM 709 C C . LYS A 1 91 ? 11.875 -2.931 1.356 1.00 87.25 91 LYS A C 1
ATOM 711 O O . LYS A 1 91 ? 10.711 -2.820 1.741 1.00 87.25 91 LYS A O 1
ATOM 716 N N . PRO A 1 92 ? 12.204 -2.714 0.068 1.00 85.31 92 PRO A N 1
ATOM 717 C CA . PRO A 1 92 ? 11.209 -2.330 -0.937 1.00 85.31 92 PRO A CA 1
ATOM 718 C C . PRO A 1 92 ? 10.032 -3.312 -1.039 1.00 85.31 92 PRO A C 1
ATOM 720 O O . PRO A 1 92 ? 8.890 -2.894 -1.205 1.00 85.31 92 PRO A O 1
ATOM 723 N N . LEU A 1 93 ? 10.294 -4.612 -0.875 1.00 86.81 93 LEU A N 1
ATOM 724 C CA . LEU A 1 93 ? 9.247 -5.634 -0.837 1.00 86.81 93 LEU A CA 1
ATOM 725 C C . LEU A 1 93 ? 8.325 -5.473 0.381 1.00 86.81 93 LEU A C 1
ATOM 727 O O . LEU A 1 93 ? 7.107 -5.576 0.251 1.00 86.81 93 LEU A O 1
ATOM 731 N N . ASP A 1 94 ? 8.888 -5.160 1.550 1.00 88.75 94 ASP A N 1
ATOM 732 C CA . ASP A 1 94 ? 8.096 -4.932 2.758 1.00 88.75 94 ASP A CA 1
ATOM 733 C C . ASP A 1 94 ? 7.184 -3.715 2.581 1.00 88.75 94 ASP A C 1
ATOM 735 O O . ASP A 1 94 ? 6.023 -3.765 2.974 1.00 88.75 94 ASP A O 1
ATOM 739 N N . VAL A 1 95 ? 7.655 -2.646 1.926 1.00 88.56 95 VAL A N 1
ATOM 740 C CA . VAL A 1 95 ? 6.811 -1.486 1.588 1.00 88.56 95 VAL A CA 1
ATOM 741 C C . VAL A 1 95 ? 5.577 -1.924 0.798 1.00 88.56 95 VAL A C 1
ATOM 743 O O . VAL A 1 95 ? 4.465 -1.527 1.147 1.00 88.56 95 VAL A O 1
ATOM 746 N N . LEU A 1 96 ? 5.747 -2.769 -0.225 1.00 89.62 96 LEU A N 1
ATOM 747 C CA . LEU A 1 96 ? 4.633 -3.276 -1.033 1.00 89.62 96 LEU A CA 1
ATOM 748 C C . LEU A 1 96 ? 3.637 -4.076 -0.183 1.00 89.62 96 LEU A C 1
ATOM 750 O O . LEU A 1 96 ? 2.435 -3.819 -0.262 1.00 89.62 96 LEU A O 1
ATOM 754 N N . HIS A 1 97 ? 4.120 -4.965 0.691 1.00 91.38 97 HIS A N 1
ATOM 755 C CA . HIS A 1 97 ? 3.257 -5.707 1.616 1.00 91.38 97 HIS A CA 1
ATOM 756 C C . HIS A 1 97 ? 2.480 -4.780 2.554 1.00 91.38 97 HIS A C 1
ATOM 758 O O . HIS A 1 97 ? 1.266 -4.913 2.689 1.00 91.38 97 HIS A O 1
ATOM 764 N N . ARG A 1 98 ? 3.151 -3.798 3.166 1.00 91.12 98 ARG A N 1
ATOM 765 C CA . ARG A 1 98 ? 2.521 -2.847 4.094 1.00 91.12 98 ARG A CA 1
ATOM 766 C C . ARG A 1 98 ? 1.453 -2.002 3.409 1.00 91.12 98 ARG A C 1
ATOM 768 O O . ARG A 1 98 ? 0.415 -1.730 4.007 1.00 91.12 98 ARG A O 1
ATOM 775 N N . VAL A 1 99 ? 1.684 -1.608 2.160 1.00 90.94 99 VAL A N 1
ATOM 776 C CA . VAL A 1 99 ? 0.705 -0.864 1.359 1.00 90.94 99 VAL A CA 1
ATOM 777 C C . VAL A 1 99 ? -0.472 -1.758 0.962 1.00 90.94 99 VAL A C 1
ATOM 779 O O . VAL A 1 99 ? -1.607 -1.307 1.089 1.00 90.94 99 VAL A O 1
ATOM 782 N N . SER A 1 100 ? -0.233 -3.009 0.551 1.00 91.69 100 SER A N 1
ATOM 783 C CA . SER A 1 100 ? -1.308 -3.972 0.255 1.00 91.69 100 SER A CA 1
ATOM 784 C C . SER A 1 100 ? -2.210 -4.188 1.469 1.00 91.69 100 SER A C 1
ATOM 786 O O . SER A 1 100 ? -3.418 -3.994 1.373 1.00 91.69 100 SER A O 1
ATOM 788 N N . GLU A 1 101 ? -1.619 -4.451 2.640 1.00 91.50 101 GLU A N 1
ATOM 789 C CA . GLU A 1 101 ? -2.364 -4.612 3.895 1.00 91.50 101 GLU A CA 1
ATOM 790 C C . GLU A 1 101 ? -3.189 -3.360 4.237 1.00 91.50 101 GLU A C 1
ATOM 792 O O . GLU A 1 101 ? -4.322 -3.457 4.699 1.00 91.50 101 GLU A O 1
ATOM 797 N N . LEU A 1 102 ? -2.645 -2.159 4.019 1.00 90.94 102 LEU A N 1
ATOM 798 C CA . LEU A 1 102 ? -3.382 -0.919 4.270 1.00 90.94 102 LEU A CA 1
ATOM 799 C C . LEU A 1 102 ? -4.562 -0.740 3.307 1.00 90.94 102 LEU A C 1
ATOM 801 O O . LEU A 1 102 ? -5.609 -0.250 3.731 1.00 90.94 102 LEU A O 1
ATOM 805 N N . LEU A 1 103 ? -4.418 -1.148 2.045 1.00 89.56 103 LEU A N 1
ATOM 806 C CA . LEU A 1 103 ? -5.517 -1.137 1.079 1.00 89.56 103 LEU A CA 1
ATOM 807 C C . LEU A 1 103 ? -6.602 -2.157 1.437 1.00 89.56 103 LEU A C 1
ATOM 809 O O . LEU A 1 103 ? -7.783 -1.844 1.313 1.00 89.56 103 LEU A O 1
ATOM 813 N N . GLU A 1 104 ? -6.218 -3.341 1.912 1.00 89.00 104 GLU A N 1
ATOM 814 C CA . GLU A 1 104 ? -7.146 -4.366 2.414 1.00 89.00 104 GLU A CA 1
ATOM 815 C C . GLU A 1 104 ? -7.925 -3.878 3.643 1.00 89.00 104 GLU A C 1
ATOM 817 O O . GLU A 1 104 ? -9.114 -4.148 3.774 1.00 89.00 104 GLU A O 1
ATOM 822 N N . LEU A 1 105 ? -7.289 -3.075 4.504 1.00 87.19 105 LEU A N 1
ATOM 823 C CA . LEU A 1 105 ? -7.937 -2.399 5.637 1.00 87.19 105 LEU A CA 1
ATOM 824 C C . LEU A 1 105 ? -8.804 -1.189 5.225 1.00 87.19 105 LEU A C 1
ATOM 826 O O . LEU A 1 105 ? -9.313 -0.475 6.091 1.00 87.19 105 LEU A O 1
ATOM 830 N N . GLY A 1 106 ? -8.957 -0.920 3.925 1.00 85.44 106 GLY A N 1
ATOM 831 C CA . GLY A 1 106 ? -9.771 0.181 3.401 1.00 85.44 106 GLY A CA 1
ATOM 832 C C . GLY A 1 106 ? -9.120 1.562 3.520 1.00 85.44 106 GLY A C 1
ATOM 833 O O . GLY A 1 106 ? -9.800 2.582 3.399 1.00 85.44 106 GLY A O 1
ATOM 834 N N . VAL A 1 107 ? -7.809 1.641 3.766 1.00 85.94 107 VAL A N 1
ATOM 835 C CA . VAL A 1 107 ? -7.105 2.927 3.835 1.00 85.94 107 VAL A CA 1
ATOM 836 C C . VAL A 1 107 ? -6.867 3.451 2.418 1.00 85.94 107 VAL A C 1
ATOM 838 O O . VAL A 1 107 ? -6.205 2.786 1.623 1.00 85.94 107 VAL A O 1
ATOM 841 N N . PRO A 1 108 ? -7.327 4.666 2.075 1.00 87.12 108 PRO A N 1
ATOM 842 C CA . PRO A 1 108 ? -7.141 5.197 0.732 1.00 87.12 108 PRO A CA 1
ATOM 843 C C . PRO A 1 108 ? -5.668 5.530 0.465 1.00 87.12 108 PRO A C 1
ATOM 845 O O . PRO A 1 108 ? -4.973 6.077 1.329 1.00 87.12 108 PRO A O 1
ATOM 848 N N . LEU A 1 109 ? -5.213 5.303 -0.774 1.00 85.19 109 LEU A N 1
ATOM 849 C CA . LEU A 1 109 ? -3.842 5.602 -1.218 1.00 85.19 109 LEU A CA 1
ATOM 850 C C . LEU A 1 109 ? -3.394 7.034 -0.898 1.00 85.19 109 LEU A C 1
ATOM 852 O O . LEU A 1 109 ? -2.227 7.256 -0.584 1.00 85.19 109 LEU A O 1
ATOM 856 N N . GLY A 1 110 ? -4.306 8.010 -0.961 1.00 84.88 110 GLY A N 1
ATOM 857 C CA . GLY A 1 110 ? -4.001 9.407 -0.646 1.00 84.88 110 GLY A CA 1
ATOM 858 C C . GLY A 1 110 ? -3.507 9.599 0.792 1.00 84.88 110 GLY A C 1
ATOM 859 O O . GLY A 1 110 ? -2.594 10.386 1.030 1.00 84.88 110 GLY A O 1
ATOM 860 N N . THR A 1 111 ? -4.048 8.839 1.745 1.00 86.12 111 THR A N 1
ATOM 861 C CA . THR A 1 111 ? -3.593 8.850 3.142 1.00 86.12 111 THR A CA 1
ATOM 862 C C . THR A 1 111 ? -2.237 8.167 3.281 1.00 86.12 111 THR A C 1
ATOM 864 O O . THR A 1 111 ? -1.360 8.679 3.974 1.00 86.12 111 THR A O 1
ATOM 867 N N . ILE A 1 112 ? -2.030 7.056 2.571 1.00 88.88 112 ILE A N 1
ATOM 868 C CA . ILE A 1 112 ? -0.763 6.311 2.592 1.00 88.88 112 ILE A CA 1
ATOM 869 C C . ILE A 1 112 ? 0.376 7.172 2.015 1.00 88.88 112 ILE A C 1
ATOM 871 O O . ILE A 1 112 ? 1.436 7.277 2.627 1.00 88.88 112 ILE A O 1
ATOM 875 N N . ARG A 1 113 ? 0.139 7.881 0.901 1.00 87.50 113 ARG A N 1
ATOM 876 C CA . ARG A 1 113 ? 1.121 8.782 0.258 1.00 87.50 113 ARG A CA 1
ATOM 877 C C . ARG A 1 113 ? 1.525 9.975 1.127 1.00 87.50 113 ARG A C 1
ATOM 879 O O . ARG A 1 113 ? 2.634 10.481 0.989 1.00 87.50 113 ARG A O 1
ATOM 886 N N . LYS A 1 114 ? 0.642 10.437 2.018 1.00 86.00 114 LYS A N 1
ATOM 887 C CA . LYS A 1 114 ? 0.976 11.485 3.000 1.00 86.00 114 LYS A CA 1
ATOM 888 C C . LYS A 1 114 ? 1.917 10.966 4.085 1.00 86.00 114 LYS A C 1
ATOM 890 O O . LYS A 1 114 ? 2.735 11.729 4.588 1.00 86.00 114 LYS A O 1
ATOM 895 N N . ALA A 1 115 ? 1.784 9.694 4.454 1.00 82.19 115 ALA A N 1
ATOM 896 C CA . ALA A 1 115 ? 2.600 9.076 5.490 1.00 82.19 115 ALA A CA 1
ATOM 897 C C . ALA A 1 115 ? 3.968 8.626 4.971 1.00 82.19 115 ALA A C 1
ATOM 899 O O . ALA A 1 115 ? 4.960 8.799 5.673 1.00 82.19 115 ALA A O 1
ATOM 900 N N . ALA A 1 116 ? 4.029 8.087 3.753 1.00 81.69 116 ALA A N 1
ATOM 901 C CA . ALA A 1 116 ? 5.259 7.589 3.160 1.00 81.69 116 ALA A CA 1
ATOM 902 C C . ALA A 1 116 ? 5.436 8.078 1.729 1.00 81.69 116 ALA A C 1
ATOM 904 O O . ALA A 1 116 ? 4.560 7.920 0.875 1.00 81.69 116 ALA A O 1
ATOM 905 N N . LYS A 1 117 ? 6.616 8.647 1.475 1.00 78.62 117 LYS A N 1
ATOM 906 C CA . LYS A 1 117 ? 7.062 8.993 0.131 1.00 78.62 117 LYS A CA 1
ATOM 907 C C . LYS A 1 117 ? 7.867 7.813 -0.417 1.00 78.62 117 LYS A C 1
ATOM 909 O O . LYS A 1 117 ? 8.915 7.507 0.152 1.00 78.62 117 LYS A O 1
ATOM 914 N N . PRO A 1 118 ? 7.401 7.142 -1.482 1.00 72.56 118 PRO A N 1
ATOM 915 C CA . PRO A 1 118 ? 8.161 6.069 -2.111 1.00 72.56 118 PRO A CA 1
ATOM 916 C C . PRO A 1 118 ? 9.517 6.609 -2.583 1.00 72.56 118 PRO A C 1
ATOM 918 O O . PRO A 1 118 ? 9.602 7.709 -3.138 1.00 72.56 118 PRO A O 1
ATOM 921 N N . ARG A 1 119 ? 10.588 5.842 -2.353 1.00 70.94 119 ARG A N 1
ATOM 922 C CA . ARG A 1 119 ? 11.902 6.156 -2.923 1.00 70.94 119 ARG A CA 1
ATOM 923 C C . ARG A 1 119 ? 11.804 6.005 -4.441 1.00 70.94 119 ARG A C 1
ATOM 925 O O . ARG A 1 119 ? 11.353 4.971 -4.923 1.00 70.94 119 ARG A O 1
ATOM 932 N N . LYS A 1 120 ? 12.220 7.030 -5.187 1.00 68.88 120 LYS A N 1
ATOM 933 C CA . LYS A 1 120 ? 12.338 6.929 -6.645 1.00 68.88 120 LYS A CA 1
ATOM 934 C C . LYS A 1 120 ? 13.470 5.953 -6.956 1.00 68.88 120 LYS A C 1
ATOM 936 O O . LYS A 1 120 ? 14.594 6.166 -6.507 1.00 68.88 120 LYS A O 1
ATOM 941 N N . LEU A 1 121 ? 13.164 4.887 -7.682 1.00 65.25 121 LEU A N 1
ATOM 942 C CA . LEU A 1 121 ? 14.164 3.939 -8.154 1.00 65.25 121 LEU A CA 1
ATOM 943 C C . LEU A 1 121 ? 14.738 4.478 -9.468 1.00 65.25 121 LEU A C 1
ATOM 945 O O . LEU A 1 121 ? 14.013 4.596 -10.451 1.00 65.25 121 LEU A O 1
ATOM 949 N N . ALA A 1 122 ? 16.021 4.833 -9.469 1.00 67.75 122 ALA A N 1
ATOM 950 C CA . ALA A 1 122 ? 16.773 5.126 -10.687 1.00 67.75 122 ALA A CA 1
ATOM 951 C C . ALA A 1 122 ? 17.292 3.799 -11.258 1.00 67.75 122 ALA A C 1
ATOM 953 O O . ALA A 1 122 ? 18.460 3.459 -11.103 1.00 67.75 122 ALA A O 1
ATOM 954 N N . VAL A 1 123 ? 16.382 2.991 -11.799 1.00 77.56 123 VAL A N 1
ATOM 955 C CA . VAL A 1 123 ? 16.685 1.668 -12.360 1.00 77.56 123 VAL A CA 1
ATOM 956 C C . VAL A 1 123 ? 16.162 1.622 -13.789 1.00 77.56 123 VAL A C 1
ATOM 958 O O . VAL A 1 123 ? 15.111 2.196 -14.079 1.00 77.56 123 VAL A O 1
ATOM 961 N N . GLU A 1 124 ? 16.892 0.929 -14.660 1.00 83.38 124 GLU A N 1
ATOM 962 C CA . GLU A 1 124 ? 16.517 0.718 -16.057 1.00 83.38 124 GLU A CA 1
ATOM 963 C C . GLU A 1 124 ? 15.085 0.157 -16.196 1.00 83.38 124 GLU A C 1
ATOM 965 O O . GLU A 1 124 ? 14.747 -0.835 -15.534 1.00 83.38 124 GLU A O 1
ATOM 970 N N . PRO A 1 125 ? 14.228 0.740 -17.060 1.00 79.75 125 PRO A N 1
ATOM 971 C CA . PRO A 1 125 ? 12.820 0.350 -17.180 1.00 79.75 125 PRO A CA 1
ATOM 972 C C . PRO A 1 125 ? 12.606 -1.126 -17.538 1.00 79.75 125 PRO A C 1
ATOM 974 O O . PRO A 1 125 ? 11.643 -1.743 -17.082 1.00 79.75 125 PRO A O 1
ATOM 977 N N . THR A 1 126 ? 13.509 -1.705 -18.331 1.00 83.31 126 THR A N 1
ATOM 978 C CA . THR A 1 126 ? 13.464 -3.114 -18.755 1.00 83.31 126 THR A CA 1
ATOM 979 C C . THR A 1 126 ? 13.692 -4.069 -17.583 1.00 83.31 126 THR A C 1
ATOM 981 O O . THR A 1 126 ? 12.944 -5.033 -17.415 1.00 83.31 126 THR A O 1
ATOM 984 N N . ALA A 1 127 ? 14.660 -3.768 -16.715 1.00 85.94 127 ALA A N 1
ATOM 985 C CA . ALA A 1 127 ? 14.920 -4.542 -15.503 1.00 85.94 127 ALA A CA 1
ATOM 986 C C . ALA A 1 127 ? 13.745 -4.455 -14.513 1.00 85.94 127 ALA A C 1
ATOM 988 O O . ALA A 1 127 ? 13.372 -5.453 -13.891 1.00 85.94 127 ALA A O 1
ATOM 989 N N . VAL A 1 128 ? 13.119 -3.277 -14.402 1.00 86.06 128 VAL A N 1
ATOM 990 C CA . VAL A 1 128 ? 11.920 -3.081 -13.572 1.00 86.06 128 VAL A CA 1
ATOM 991 C C . VAL A 1 128 ? 10.749 -3.913 -14.095 1.00 86.06 128 VAL A C 1
ATOM 993 O O . VAL A 1 128 ? 10.050 -4.532 -13.295 1.00 86.06 128 VAL A O 1
ATOM 996 N N . LEU A 1 129 ? 10.543 -3.972 -15.413 1.00 89.00 129 LEU A N 1
ATOM 997 C CA . LEU A 1 129 ? 9.460 -4.746 -16.024 1.00 89.00 129 LEU A CA 1
ATOM 998 C C . LEU A 1 129 ? 9.544 -6.235 -15.667 1.00 89.00 129 LEU A C 1
ATOM 1000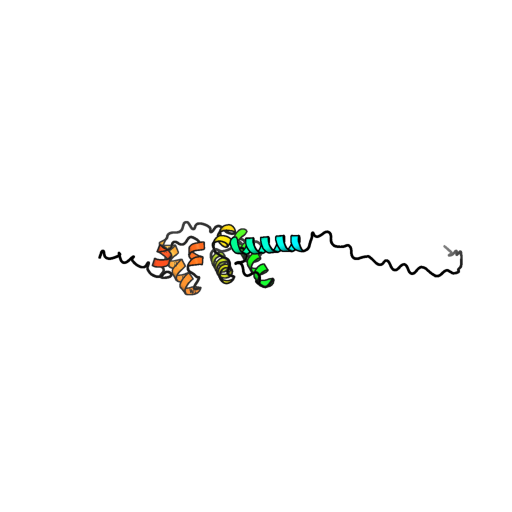 O O . LEU A 1 129 ? 8.566 -6.804 -15.180 1.00 89.00 129 LEU A O 1
ATOM 1004 N N . GLU A 1 130 ? 10.708 -6.854 -15.849 1.00 89.50 130 GLU A N 1
ATOM 1005 C CA . GLU A 1 130 ? 10.900 -8.276 -15.539 1.00 89.50 130 GLU A CA 1
ATOM 1006 C C . GLU A 1 130 ? 10.748 -8.562 -14.039 1.00 89.50 130 GLU A C 1
ATOM 1008 O O . GLU A 1 130 ? 10.091 -9.533 -13.647 1.00 89.50 130 GLU A O 1
ATOM 1013 N N . ALA A 1 131 ? 11.267 -7.678 -13.182 1.00 88.94 131 ALA A N 1
ATOM 1014 C CA . ALA A 1 131 ? 11.072 -7.784 -11.739 1.00 88.94 131 ALA A CA 1
ATOM 1015 C C . ALA A 1 131 ? 9.585 -7.705 -11.356 1.00 88.94 131 ALA A C 1
ATOM 1017 O O . ALA A 1 131 ? 9.109 -8.510 -10.555 1.00 88.94 131 ALA A O 1
ATOM 1018 N N . VAL A 1 132 ? 8.833 -6.776 -11.953 1.00 90.31 132 VAL A N 1
ATOM 1019 C CA . VAL A 1 132 ? 7.393 -6.602 -11.711 1.00 90.31 132 VAL A CA 1
ATOM 1020 C C . VAL A 1 132 ? 6.597 -7.817 -12.173 1.00 90.31 132 VAL A C 1
ATOM 1022 O O . VAL A 1 132 ? 5.724 -8.261 -11.431 1.00 90.31 132 VAL A O 1
ATOM 1025 N N . ARG A 1 133 ? 6.910 -8.398 -13.339 1.00 92.25 133 ARG A N 1
ATOM 1026 C CA . ARG A 1 133 ? 6.239 -9.613 -13.840 1.00 92.25 133 ARG A CA 1
ATOM 1027 C C . ARG A 1 133 ? 6.432 -10.787 -12.890 1.00 92.25 133 ARG A C 1
ATOM 1029 O O . ARG A 1 133 ? 5.452 -11.411 -12.487 1.00 92.25 133 ARG A O 1
ATOM 1036 N N . ARG A 1 134 ? 7.676 -11.042 -12.471 1.00 91.75 134 ARG A N 1
ATOM 1037 C CA . ARG A 1 134 ? 7.990 -12.103 -11.498 1.00 91.75 134 ARG A CA 1
ATOM 1038 C C . ARG A 1 134 ? 7.299 -11.858 -10.161 1.00 91.75 134 ARG A C 1
ATOM 1040 O O . ARG A 1 134 ? 6.733 -12.779 -9.582 1.00 91.75 134 ARG A O 1
ATOM 1047 N N . LEU A 1 135 ? 7.304 -10.612 -9.691 1.00 91.56 135 LEU A N 1
ATOM 1048 C CA . LEU A 1 135 ? 6.673 -10.254 -8.426 1.00 91.56 135 LEU A CA 1
ATOM 1049 C C . LEU A 1 135 ? 5.149 -10.399 -8.482 1.00 91.56 135 LEU A C 1
ATOM 1051 O O . LEU A 1 135 ? 4.543 -10.864 -7.520 1.00 91.56 135 LEU A O 1
ATOM 1055 N N . HIS A 1 136 ? 4.528 -10.014 -9.595 1.00 92.19 136 HIS A N 1
ATOM 1056 C CA . HIS A 1 136 ? 3.090 -10.159 -9.785 1.00 92.19 136 HIS A CA 1
ATOM 1057 C C . HIS A 1 136 ? 2.679 -11.626 -9.883 1.00 92.19 136 HIS A C 1
ATOM 1059 O O . HIS A 1 136 ? 1.712 -12.015 -9.238 1.00 92.19 136 HIS A O 1
ATOM 1065 N N . ALA A 1 137 ? 3.452 -12.452 -10.591 1.00 89.31 137 ALA A N 1
ATOM 1066 C CA . ALA A 1 137 ? 3.221 -13.893 -10.639 1.00 89.31 137 ALA A CA 1
ATOM 1067 C C . ALA A 1 137 ? 3.339 -14.557 -9.253 1.00 89.31 137 ALA A C 1
ATOM 1069 O O . ALA A 1 137 ? 2.580 -15.470 -8.950 1.00 89.31 137 ALA A O 1
ATOM 1070 N N . ALA A 1 138 ? 4.263 -14.090 -8.406 1.00 92.00 138 ALA A N 1
ATOM 1071 C CA . ALA A 1 138 ? 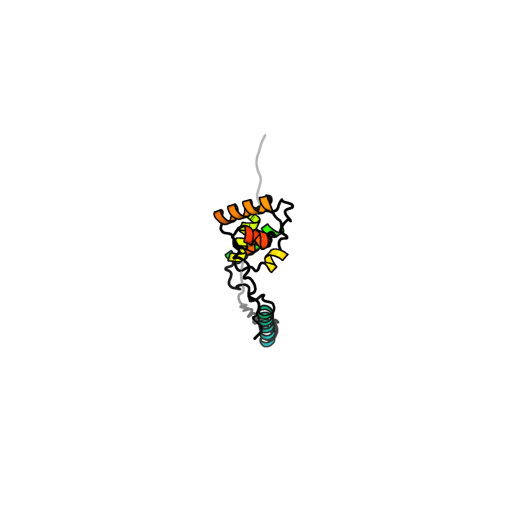4.495 -14.672 -7.083 1.00 92.00 138 ALA A CA 1
ATOM 1072 C C . ALA A 1 138 ? 3.491 -14.215 -6.008 1.00 92.00 138 ALA A C 1
ATOM 1074 O O . ALA A 1 138 ? 3.074 -15.023 -5.183 1.00 92.00 138 ALA A O 1
ATOM 1075 N N . TYR A 1 139 ? 3.128 -12.927 -5.984 1.00 91.00 139 TYR A N 1
ATOM 1076 C CA . TYR A 1 139 ? 2.343 -12.336 -4.888 1.00 91.00 139 TYR A CA 1
ATOM 1077 C C . TYR A 1 139 ? 0.977 -11.792 -5.308 1.00 91.00 139 TYR A C 1
ATOM 1079 O O . TYR A 1 139 ? 0.128 -11.574 -4.449 1.00 91.00 139 TYR A O 1
ATOM 1087 N N . GLY A 1 140 ? 0.765 -11.514 -6.597 1.00 88.62 140 GLY A N 1
ATOM 1088 C CA . GLY A 1 140 ? -0.512 -11.006 -7.100 1.00 88.62 140 GLY A CA 1
ATOM 1089 C C . GLY A 1 140 ? -0.920 -9.642 -6.537 1.00 88.62 140 GLY A C 1
ATOM 1090 O O . GLY A 1 140 ? -2.110 -9.388 -6.366 1.00 88.62 140 GLY A O 1
ATOM 1091 N N . PHE A 1 141 ? 0.035 -8.755 -6.218 1.00 90.19 141 PHE A N 1
ATOM 1092 C CA . PHE A 1 141 ? -0.306 -7.435 -5.678 1.00 90.19 141 PHE A CA 1
ATOM 1093 C C . PHE A 1 141 ? -1.257 -6.679 -6.604 1.00 90.19 141 PHE A C 1
ATOM 1095 O O . PHE A 1 141 ? -1.153 -6.739 -7.833 1.00 90.19 141 PHE A O 1
ATOM 1102 N N . ARG A 1 142 ? -2.152 -5.893 -6.004 1.00 89.56 142 ARG A N 1
ATOM 1103 C CA . ARG A 1 142 ? -3.066 -5.059 -6.776 1.00 89.56 142 ARG A CA 1
ATOM 1104 C C . ARG A 1 142 ? -2.310 -3.972 -7.566 1.00 89.56 142 ARG A C 1
ATOM 1106 O O . ARG A 1 142 ? -1.317 -3.436 -7.058 1.00 89.56 142 ARG A O 1
ATOM 1113 N N . PRO A 1 143 ? -2.799 -3.558 -8.753 1.00 90.06 143 PRO A N 1
ATOM 1114 C CA . PRO A 1 143 ? -2.176 -2.511 -9.573 1.00 90.06 143 PRO A CA 1
ATOM 1115 C C . PRO A 1 143 ? -1.901 -1.200 -8.818 1.00 90.06 143 PRO A C 1
ATOM 1117 O O . PRO A 1 143 ? -0.903 -0.519 -9.064 1.00 90.06 143 PRO A O 1
ATOM 1120 N N . GLU A 1 144 ? -2.766 -0.848 -7.863 1.00 89.50 144 GLU A N 1
ATOM 1121 C CA . GLU A 1 144 ? -2.638 0.349 -7.028 1.00 89.50 144 GLU A CA 1
ATOM 1122 C C . GLU A 1 144 ? -1.356 0.367 -6.182 1.00 89.50 144 GLU A C 1
ATOM 1124 O O . GLU A 1 144 ? -0.799 1.441 -5.940 1.00 89.50 144 GLU A O 1
ATOM 1129 N N . VAL A 1 145 ? -0.863 -0.803 -5.768 1.00 91.12 145 VAL A N 1
ATOM 1130 C CA . VAL A 1 145 ? 0.357 -0.944 -4.961 1.00 91.12 145 VAL A CA 1
ATOM 1131 C C . VAL A 1 145 ? 1.592 -0.608 -5.801 1.00 91.12 145 VAL A C 1
ATOM 1133 O O . VAL A 1 145 ? 2.469 0.132 -5.358 1.00 91.12 145 VAL A O 1
ATOM 1136 N N . TYR A 1 146 ? 1.642 -1.057 -7.054 1.00 90.25 146 TYR A N 1
ATOM 1137 C CA . TYR A 1 146 ? 2.748 -0.717 -7.953 1.00 90.25 146 TYR A CA 1
ATOM 1138 C C . TYR A 1 146 ? 2.755 0.774 -8.313 1.00 90.25 146 TYR A C 1
ATOM 1140 O O . TYR A 1 146 ? 3.801 1.429 -8.278 1.00 90.25 146 TYR A O 1
ATOM 1148 N N . ARG A 1 147 ? 1.571 1.351 -8.557 1.00 89.31 147 ARG A N 1
ATOM 1149 C CA . ARG A 1 147 ? 1.400 2.802 -8.752 1.00 89.31 147 ARG A CA 1
ATOM 1150 C C . ARG A 1 147 ? 1.818 3.609 -7.529 1.00 89.31 147 ARG A C 1
ATOM 1152 O O . ARG A 1 147 ? 2.213 4.770 -7.655 1.00 89.31 147 ARG A O 1
ATOM 1159 N N . PHE A 1 148 ? 1.698 3.040 -6.330 1.00 87.12 148 PHE A N 1
ATOM 1160 C CA . PHE A 1 148 ? 2.176 3.685 -5.114 1.00 87.12 148 PHE A CA 1
ATOM 1161 C C . PHE A 1 148 ? 3.698 3.836 -5.125 1.00 87.12 148 PHE A C 1
ATOM 1163 O O . PHE A 1 148 ? 4.172 4.908 -4.775 1.00 87.12 148 PHE A O 1
ATOM 1170 N N . VAL A 1 149 ? 4.450 2.832 -5.584 1.00 85.50 149 VAL A N 1
ATOM 1171 C CA . VAL A 1 149 ? 5.927 2.886 -5.659 1.00 85.50 149 VAL A CA 1
ATOM 1172 C C . VAL A 1 149 ? 6.433 3.709 -6.855 1.00 85.50 149 VAL A C 1
ATOM 1174 O O . VAL A 1 149 ? 7.618 4.010 -6.954 1.00 85.50 149 VAL A O 1
ATOM 1177 N N . GLY A 1 150 ? 5.526 4.169 -7.718 1.00 86.12 150 GLY A N 1
ATOM 1178 C CA . GLY A 1 150 ? 5.851 5.014 -8.867 1.00 86.12 150 GLY A CA 1
ATOM 1179 C C . GLY A 1 150 ? 6.060 4.233 -10.160 1.00 86.12 150 GLY A C 1
ATOM 1180 O O . GLY A 1 150 ? 6.599 4.784 -11.115 1.00 86.12 150 GLY A O 1
ATOM 1181 N N . ILE A 1 151 ? 5.620 2.974 -10.215 1.00 86.75 151 ILE A N 1
ATOM 1182 C CA . ILE A 1 151 ? 5.611 2.203 -11.459 1.00 86.75 151 ILE A CA 1
ATOM 1183 C C . ILE A 1 151 ? 4.492 2.747 -12.344 1.00 86.75 151 ILE A C 1
ATOM 1185 O O . ILE A 1 151 ? 3.325 2.780 -11.943 1.00 86.75 151 ILE A O 1
ATOM 1189 N N . GLY A 1 152 ? 4.874 3.224 -13.527 1.00 85.94 152 GLY A N 1
ATOM 1190 C CA . GLY A 1 152 ? 3.960 3.838 -14.481 1.00 85.94 152 GLY A CA 1
ATOM 1191 C C . GLY A 1 152 ? 2.986 2.836 -15.097 1.00 85.94 152 GLY A C 1
ATOM 1192 O O . GLY A 1 152 ? 3.278 1.648 -15.229 1.00 85.94 152 GLY A O 1
ATOM 1193 N N . ASP A 1 153 ? 1.836 3.341 -15.535 1.00 88.19 153 ASP A N 1
ATOM 1194 C CA . ASP A 1 153 ? 0.795 2.528 -16.168 1.00 88.19 153 ASP A CA 1
ATOM 1195 C C . ASP A 1 153 ? 1.269 1.824 -17.445 1.00 88.19 153 ASP A C 1
ATOM 1197 O O . ASP A 1 153 ? 0.764 0.752 -17.768 1.00 88.19 153 ASP A O 1
ATOM 1201 N N . ASP A 1 154 ? 2.229 2.402 -18.167 1.00 87.81 154 ASP A N 1
ATOM 1202 C CA . ASP A 1 154 ? 2.772 1.806 -19.390 1.00 87.81 154 ASP A CA 1
ATOM 1203 C C . ASP A 1 154 ? 3.595 0.552 -19.085 1.00 87.81 154 ASP A C 1
ATOM 1205 O O . ASP A 1 154 ? 3.410 -0.472 -19.739 1.00 87.81 154 ASP A O 1
ATOM 1209 N N . LEU A 1 155 ? 4.404 0.580 -18.017 1.00 88.38 155 LEU A N 1
ATOM 1210 C CA . LEU A 1 155 ? 5.112 -0.600 -17.514 1.00 88.38 155 LEU A CA 1
ATOM 1211 C C . LEU A 1 155 ? 4.139 -1.660 -16.997 1.00 88.38 155 LEU A C 1
ATOM 1213 O O . LEU A 1 155 ? 4.332 -2.842 -17.256 1.00 88.38 155 LEU A O 1
ATOM 1217 N N . LEU A 1 156 ? 3.073 -1.255 -16.302 1.00 90.38 156 LEU A N 1
ATOM 1218 C CA . LEU A 1 156 ? 2.060 -2.195 -15.808 1.00 90.38 156 LEU A CA 1
ATOM 1219 C C . LEU A 1 156 ? 1.263 -2.851 -16.939 1.00 90.38 156 LEU A C 1
ATOM 1221 O O . LEU A 1 156 ? 0.915 -4.027 -16.835 1.00 90.38 156 LEU A O 1
ATOM 1225 N N . ARG A 1 157 ? 0.996 -2.121 -18.027 1.00 90.38 157 ARG A N 1
ATOM 1226 C CA . ARG A 1 157 ? 0.410 -2.682 -19.252 1.00 90.38 157 ARG A CA 1
ATOM 1227 C C . ARG A 1 157 ? 1.378 -3.635 -19.945 1.00 90.38 157 ARG A C 1
ATOM 1229 O O . ARG A 1 157 ? 0.984 -4.745 -20.280 1.00 90.38 157 ARG A O 1
ATOM 1236 N N . ALA A 1 158 ? 2.639 -3.239 -20.107 1.00 87.88 158 ALA A N 1
ATOM 1237 C CA . ALA A 1 158 ? 3.665 -4.081 -20.720 1.00 87.88 158 ALA A CA 1
ATOM 1238 C C . ALA A 1 158 ? 3.953 -5.352 -19.896 1.00 87.88 158 ALA A C 1
ATOM 1240 O O . ALA A 1 158 ? 4.228 -6.409 -20.455 1.00 87.88 158 ALA A O 1
ATOM 1241 N N . ALA A 1 159 ? 3.814 -5.278 -18.570 1.00 87.81 159 ALA A N 1
ATOM 1242 C CA . ALA A 1 159 ? 3.891 -6.427 -17.671 1.00 87.81 159 ALA A CA 1
ATOM 1243 C C . ALA A 1 159 ? 2.641 -7.332 -17.709 1.00 87.81 159 ALA A C 1
ATOM 1245 O O . ALA A 1 159 ? 2.656 -8.395 -17.093 1.00 87.81 159 ALA A O 1
ATOM 1246 N N . GLY A 1 160 ? 1.570 -6.934 -18.408 1.00 87.75 160 GLY A N 1
ATOM 1247 C CA . GLY A 1 160 ? 0.314 -7.686 -18.496 1.00 87.75 160 GLY A CA 1
ATOM 1248 C C . GLY A 1 160 ? -0.585 -7.583 -17.259 1.00 87.75 160 GLY A C 1
ATOM 1249 O O . GLY A 1 160 ? -1.517 -8.366 -17.121 1.00 87.75 160 GLY A O 1
ATOM 1250 N N . ILE A 1 161 ? -0.317 -6.634 -16.356 1.00 88.44 161 ILE A N 1
ATOM 1251 C CA . ILE A 1 161 ? -1.052 -6.461 -15.089 1.00 88.44 161 ILE A CA 1
ATOM 1252 C C . ILE A 1 161 ? -2.315 -5.619 -15.293 1.00 88.44 161 ILE A C 1
ATOM 1254 O O . ILE A 1 161 ? -3.360 -5.876 -14.698 1.00 88.44 161 ILE A O 1
ATOM 1258 N N . LEU A 1 162 ? -2.217 -4.574 -16.117 1.00 86.56 162 LEU A N 1
ATOM 1259 C CA . LEU A 1 162 ? -3.362 -3.756 -16.503 1.00 86.56 162 LEU A CA 1
ATOM 1260 C C . LEU A 1 162 ? -3.880 -4.201 -17.866 1.00 86.56 162 LEU A C 1
ATOM 1262 O O . LEU A 1 162 ? -3.095 -4.412 -18.790 1.00 86.56 162 LEU A O 1
ATOM 1266 N N . ALA A 1 163 ? -5.207 -4.250 -18.004 1.00 77.19 163 ALA A N 1
ATOM 1267 C CA . ALA A 1 163 ? -5.844 -4.422 -19.301 1.00 77.19 163 ALA A CA 1
ATOM 1268 C C . ALA A 1 163 ? -5.354 -3.346 -20.286 1.00 77.19 163 ALA A C 1
ATOM 1270 O O . ALA A 1 163 ? -5.086 -2.196 -19.904 1.00 77.19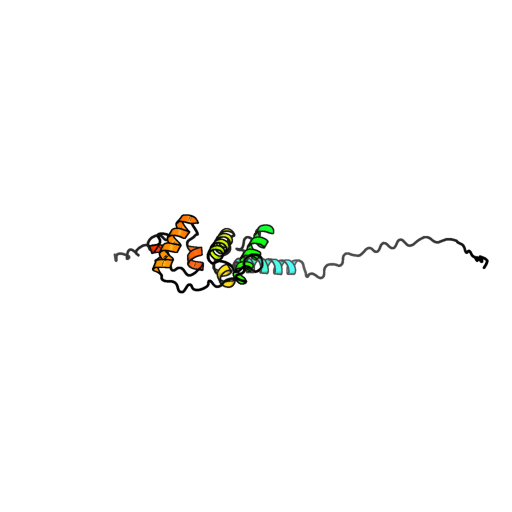 163 ALA A O 1
ATOM 1271 N N . ALA A 1 164 ? -5.249 -3.725 -21.563 1.00 64.69 164 ALA A N 1
ATOM 1272 C CA . ALA A 1 164 ? -4.922 -2.790 -22.627 1.00 64.69 164 ALA A CA 1
ATOM 1273 C C . ALA A 1 164 ? -5.871 -1.586 -22.550 1.00 64.69 164 ALA A C 1
ATOM 1275 O O . ALA A 1 164 ? -7.079 -1.741 -22.350 1.00 64.69 164 ALA A O 1
ATOM 1276 N N . LYS A 1 165 ? -5.315 -0.372 -22.659 1.00 58.31 165 LYS A N 1
ATOM 1277 C CA . LYS A 1 165 ? -6.111 0.858 -22.632 1.00 58.31 165 LYS A CA 1
ATOM 1278 C C . LYS A 1 165 ? -7.200 0.712 -23.702 1.00 58.31 165 LYS A C 1
ATOM 1280 O O . LYS A 1 165 ? -6.831 0.457 -24.849 1.00 58.31 165 LYS A O 1
ATOM 1285 N N . PRO A 1 166 ? -8.499 0.859 -23.374 1.00 54.16 166 PRO A N 1
ATOM 1286 C CA . PRO A 1 166 ? -9.524 0.817 -24.399 1.00 54.16 166 PRO A CA 1
ATOM 1287 C C . PRO A 1 166 ? -9.195 1.928 -25.390 1.00 54.16 166 PRO A C 1
ATOM 1289 O O . PRO A 1 166 ? -9.128 3.108 -25.027 1.00 54.16 166 PRO A O 1
ATOM 1292 N N . THR A 1 167 ? -8.903 1.542 -26.629 1.00 57.75 167 THR A N 1
ATOM 1293 C CA . THR A 1 167 ? -8.823 2.478 -27.740 1.00 57.75 167 THR A CA 1
ATOM 1294 C C . THR A 1 167 ? -10.146 3.225 -27.731 1.00 57.75 167 THR A C 1
ATOM 1296 O O . THR A 1 167 ? -11.210 2.615 -27.838 1.00 57.75 167 THR A O 1
ATOM 1299 N N . ARG A 1 168 ? -10.103 4.543 -27.495 1.00 58.12 168 ARG A N 1
ATOM 1300 C CA . ARG A 1 168 ? -11.274 5.408 -27.655 1.00 58.12 168 ARG A CA 1
ATOM 1301 C C . ARG A 1 168 ? -11.753 5.187 -29.088 1.00 58.12 168 ARG A C 1
ATOM 1303 O O . ARG A 1 168 ? -11.169 5.748 -30.009 1.00 58.12 168 ARG A O 1
ATOM 1310 N N . ARG A 1 169 ? -12.764 4.334 -29.281 1.00 55.56 169 ARG A N 1
ATOM 1311 C CA . ARG A 1 169 ? -13.485 4.240 -30.547 1.00 55.56 169 ARG A CA 1
ATOM 1312 C C . ARG A 1 169 ? -14.061 5.628 -30.767 1.00 55.56 169 ARG A C 1
ATOM 1314 O O . ARG A 1 169 ? -14.912 6.074 -29.998 1.00 55.56 169 ARG A O 1
ATOM 1321 N N . GLY A 1 170 ? -13.479 6.338 -31.729 1.00 56.22 170 GLY A N 1
ATOM 1322 C CA . GLY A 1 170 ? -13.928 7.656 -32.133 1.00 56.22 170 GLY A CA 1
ATOM 1323 C C . GLY A 1 170 ? -15.426 7.602 -32.386 1.00 56.22 170 GLY A C 1
ATOM 1324 O O . GLY A 1 170 ? -15.928 6.687 -33.037 1.00 56.22 170 GLY A O 1
ATOM 1325 N N . ARG A 1 171 ? -16.140 8.558 -31.800 1.00 55.09 171 ARG A N 1
ATOM 1326 C CA . ARG A 1 171 ? -17.542 8.827 -32.087 1.00 55.09 171 ARG A CA 1
ATOM 1327 C C . ARG A 1 171 ? -17.656 9.042 -33.599 1.00 55.09 171 ARG A C 1
ATOM 1329 O O . ARG A 1 171 ? -17.137 10.034 -34.096 1.00 55.09 171 ARG A O 1
ATOM 1336 N N . GLN A 1 172 ? -18.270 8.093 -34.303 1.00 56.56 172 GLN A N 1
ATOM 1337 C CA . GLN A 1 172 ? -18.625 8.247 -35.714 1.00 56.56 172 GLN A CA 1
ATOM 1338 C C . GLN A 1 172 ? -19.503 9.507 -35.832 1.00 56.56 172 GLN A C 1
ATOM 1340 O O . GLN A 1 172 ? -20.481 9.608 -35.078 1.00 56.56 172 GLN A O 1
ATOM 1345 N N . PRO A 1 173 ? -19.154 10.489 -36.680 1.00 66.56 173 PRO A N 1
ATOM 1346 C CA . PRO A 1 173 ? -20.071 11.575 -36.987 1.00 66.56 173 PRO A CA 1
ATOM 1347 C C . PRO A 1 173 ? -21.296 10.972 -37.688 1.00 66.56 173 PRO A C 1
ATOM 1349 O O . PRO A 1 173 ? -21.152 10.145 -38.586 1.00 66.56 173 PRO A O 1
ATOM 1352 N N . ARG A 1 174 ? -22.486 11.315 -37.189 1.00 60.84 174 ARG A N 1
ATOM 1353 C CA . ARG A 1 174 ? -23.756 11.047 -37.870 1.00 60.84 174 ARG A CA 1
ATOM 1354 C C . ARG A 1 174 ? -23.995 12.116 -38.919 1.00 60.84 174 ARG A C 1
ATOM 1356 O O . ARG A 1 174 ? -23.629 13.274 -38.619 1.00 60.84 174 ARG A O 1
#

Foldseek 3Di:
DDDDDDDDDDDDDDDDDDDDDDPPPPPPDPPPDPPDDPVVVVVVVVVVVVCCVVVVVPVQPPPCDPVNVVLLVLLLQCQLVCHDPDRHGNDPVNQLVSVQSCVVSVNDLVVSCVSHPADDDPDDLVVVLVVVLVVCVVPVRQPVSCVSNVNDPVSCVVSVNDDDDPDPPPDDDD

Secondary structure (DSSP, 8-state):
----------------------------------S--HHHHHHHHHHHHHHHHHTTSTTS-TT--HHHHHHHHHHHHHHHHTB-SSSPBPPHHHHHHHHHHHHHTT--HHHHHHH--PPP----HHHHHHHHHHHHHHH---HHHHHHHT--HHHHHHTTSSPPPPP-------

Radius of gyration: 35.33 Å; chains: 1; bounding box: 66×38×123 Å

Sequence (174 aa):
MSLSPFASVTSMASGTRSKLTGDKTRRTRPVKNRRGSPEAVEKRRAARAFNDVLTGRGATPSLLDGRTEKRRQRLIKELRENKARGTRELKPLDVLHRVSELLELGVPLGTIRKAAKPRKLAVEPTAVLEAVRRLHAAYGFRPEVYRFVGIGDDLLRAAGILAAKPTRRGRQPR